Protein AF-A0A7X3NWB1-F1 (afdb_monomer_lite)

Sequence (129 aa):
MNKFISEGAYEVPQLPKSELATLQIDTEGGWLQRYKLIAFRIDGKLAMRKQIDAHGEIAIDEILVLPGKRDMSVTTIHRHFFDNDTGSTIQLVSKFSADVKAGGTYLLKDDNKLVDANTGEVISHWKLF

Foldseek 3Di:
DPQQADDEADDADPDPLQQWEKEDEDQPPLLCLQFQWKWKDKRNHTQDIDGDDNPDRDDDDIGTHHAAKIKMKMWTWGDDPDPDPPDDTDIWMWIKIFGTGRVWYWYCDDQQFIAGPPPRDTRIGIDTD

pLDDT: mean 83.69, std 13.46, range [45.84, 97.0]

Radius of gyration: 14.97 Å; chains: 1; bounding box: 36×36×45 Å

Structure (mmCIF, N/CA/C/O backbone):
data_AF-A0A7X3NWB1-F1
#
_entry.id   AF-A0A7X3NWB1-F1
#
loop_
_atom_site.group_PDB
_atom_site.id
_atom_site.type_symbol
_atom_site.label_atom_id
_atom_site.label_alt_id
_atom_site.label_comp_id
_atom_site.label_asym_id
_atom_site.label_entity_id
_atom_site.label_seq_id
_atom_site.pdbx_PDB_ins_code
_atom_site.Cartn_x
_atom_site.Cartn_y
_atom_site.Cartn_z
_atom_site.occupancy
_atom_site.B_iso_or_equiv
_atom_site.auth_seq_id
_atom_site.auth_comp_id
_atom_site.auth_asym_id
_atom_site.auth_atom_id
_atom_site.pdbx_PDB_model_num
ATOM 1 N N . MET A 1 1 ? 2.874 22.362 2.223 1.00 46.25 1 MET A N 1
ATOM 2 C CA . MET A 1 1 ? 3.797 21.308 2.701 1.00 46.25 1 MET A CA 1
ATOM 3 C C . MET A 1 1 ? 3.344 19.982 2.098 1.00 46.25 1 MET A C 1
ATOM 5 O O . MET A 1 1 ? 2.172 19.647 2.224 1.00 46.25 1 MET A O 1
ATOM 9 N N . ASN A 1 2 ? 4.204 19.303 1.335 1.00 52.44 2 ASN A N 1
ATOM 10 C CA . ASN A 1 2 ? 3.851 18.118 0.541 1.00 52.44 2 ASN A CA 1
ATOM 11 C C . ASN A 1 2 ? 3.728 16.899 1.486 1.00 52.44 2 ASN A C 1
ATOM 13 O O . ASN A 1 2 ? 4.690 16.162 1.651 1.00 52.44 2 ASN A O 1
ATOM 17 N N . LYS A 1 3 ? 2.567 16.705 2.138 1.00 60.38 3 LYS A N 1
ATOM 18 C CA . LYS A 1 3 ? 2.327 15.651 3.161 1.00 60.38 3 LYS A CA 1
ATOM 19 C C . LYS A 1 3 ? 2.662 14.216 2.714 1.00 60.38 3 LYS A C 1
ATOM 21 O O . LYS A 1 3 ? 2.770 13.321 3.536 1.00 60.38 3 LYS A O 1
ATOM 26 N N . PHE A 1 4 ? 2.837 14.005 1.414 1.00 65.81 4 PHE A N 1
ATOM 27 C CA . PHE A 1 4 ? 3.099 12.709 0.797 1.00 65.81 4 PHE A CA 1
ATOM 28 C C . PHE A 1 4 ? 4.579 12.308 0.757 1.00 65.81 4 PHE A C 1
ATOM 30 O O . PHE A 1 4 ? 4.883 11.191 0.347 1.00 65.81 4 PHE A O 1
ATOM 37 N N . ILE A 1 5 ? 5.499 13.198 1.143 1.00 63.97 5 ILE A N 1
ATOM 38 C CA . ILE A 1 5 ? 6.928 12.885 1.251 1.00 63.97 5 ILE A CA 1
ATOM 39 C C . ILE A 1 5 ? 7.446 13.499 2.552 1.00 63.97 5 ILE A C 1
ATOM 41 O O . ILE A 1 5 ? 7.546 14.720 2.664 1.00 63.97 5 ILE A O 1
ATOM 45 N N . SER A 1 6 ? 7.776 12.646 3.520 1.00 72.62 6 SER A N 1
ATOM 46 C CA . SER A 1 6 ? 8.556 12.998 4.706 1.00 72.62 6 SER A CA 1
ATOM 47 C C . SER A 1 6 ? 9.841 12.176 4.729 1.00 72.62 6 SER A C 1
ATOM 49 O O . SER A 1 6 ? 9.907 11.084 4.161 1.00 72.62 6 SER A O 1
ATOM 51 N N . GLU A 1 7 ? 10.870 12.675 5.403 1.00 70.50 7 GLU A N 1
ATOM 52 C CA . GLU A 1 7 ? 12.055 11.869 5.688 1.00 70.50 7 GLU A CA 1
ATOM 53 C C . GLU A 1 7 ? 11.692 10.754 6.690 1.00 70.50 7 GLU A C 1
ATOM 55 O O . GLU A 1 7 ? 10.919 10.980 7.623 1.00 70.50 7 GLU A O 1
ATOM 60 N N . GLY A 1 8 ? 12.217 9.542 6.478 1.00 85.69 8 GLY A N 1
ATOM 61 C CA . GLY A 1 8 ? 12.147 8.442 7.448 1.00 85.69 8 GLY A CA 1
ATOM 62 C C . GLY A 1 8 ? 11.352 7.196 7.037 1.00 85.69 8 GLY A C 1
ATOM 63 O O . GLY A 1 8 ? 10.576 7.175 6.075 1.00 85.69 8 GLY A O 1
ATOM 64 N N . ALA A 1 9 ? 11.585 6.129 7.803 1.00 91.94 9 ALA A N 1
ATOM 65 C CA . ALA A 1 9 ? 10.850 4.875 7.712 1.00 91.94 9 ALA A CA 1
ATOM 66 C C . ALA A 1 9 ? 9.489 4.993 8.411 1.00 91.94 9 ALA A C 1
ATOM 68 O O . ALA A 1 9 ? 9.327 5.734 9.382 1.00 91.94 9 ALA A O 1
ATOM 69 N N . TYR A 1 10 ? 8.500 4.271 7.897 1.00 94.31 10 TYR A N 1
ATOM 70 C CA . TYR A 1 10 ? 7.233 4.084 8.584 1.00 94.31 10 TYR A CA 1
ATOM 71 C C . TYR A 1 10 ? 7.447 3.147 9.770 1.00 94.31 10 TYR A C 1
ATOM 73 O O . TYR A 1 10 ? 8.056 2.086 9.632 1.00 94.31 10 TYR A O 1
ATOM 81 N N . GLU A 1 11 ? 6.930 3.536 10.926 1.00 93.62 11 GLU A N 1
ATOM 82 C CA . GLU A 1 11 ? 6.956 2.702 12.119 1.00 93.62 11 GLU A CA 1
ATOM 83 C C . GLU A 1 11 ? 5.636 1.954 12.215 1.00 93.62 11 GLU A C 1
ATOM 85 O O . GLU A 1 11 ? 4.563 2.563 12.237 1.00 93.62 11 GLU A O 1
ATOM 90 N N . VAL A 1 12 ? 5.728 0.627 12.268 1.00 92.12 12 VAL A N 1
ATOM 91 C CA . VAL A 1 12 ? 4.562 -0.227 12.470 1.00 92.12 12 VAL A CA 1
ATOM 92 C C . VAL A 1 12 ? 3.928 0.114 13.825 1.00 92.12 12 VAL A C 1
ATOM 94 O O . VAL A 1 12 ? 4.635 0.098 14.842 1.00 92.12 12 VAL A O 1
ATOM 97 N N . PRO A 1 13 ? 2.618 0.417 13.871 1.00 94.00 13 PRO A N 1
ATOM 98 C CA . PRO A 1 13 ? 1.949 0.763 15.118 1.00 94.00 13 PRO A CA 1
ATOM 99 C C . PRO A 1 13 ? 2.056 -0.355 16.164 1.00 94.00 13 PRO A C 1
ATOM 101 O O . PRO A 1 13 ? 1.836 -1.525 15.858 1.00 94.00 13 PRO A O 1
ATOM 104 N N . GLN A 1 14 ? 2.347 0.012 17.413 1.00 93.56 14 GLN A N 1
ATOM 105 C CA . GLN A 1 14 ? 2.440 -0.914 18.548 1.00 93.56 14 GLN A CA 1
ATOM 106 C C . GLN A 1 14 ? 1.053 -1.170 19.162 1.00 93.56 14 GLN A C 1
ATOM 108 O O . GLN A 1 14 ? 0.799 -0.829 20.314 1.00 93.56 14 GLN A O 1
ATOM 113 N N . LEU A 1 15 ? 0.136 -1.724 18.366 1.00 93.25 15 LEU A N 1
ATOM 114 C CA . LEU A 1 15 ? -1.202 -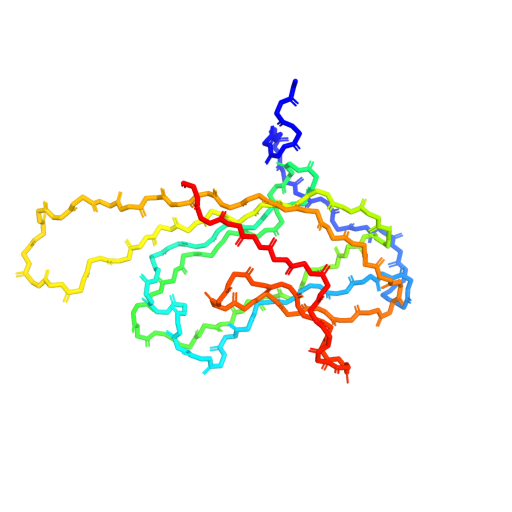2.147 18.793 1.00 93.25 15 LEU A CA 1
ATOM 115 C C . LEU A 1 15 ? -1.442 -3.613 18.401 1.00 93.25 15 LEU A C 1
ATOM 117 O O . LEU A 1 15 ? -0.779 -4.116 17.486 1.00 93.25 15 LEU A O 1
ATOM 121 N N . PRO A 1 16 ? -2.386 -4.317 19.052 1.00 94.31 16 PRO A N 1
ATOM 122 C CA . PRO A 1 16 ? -2.801 -5.646 18.615 1.00 94.31 16 PRO A CA 1
ATOM 123 C C . PRO A 1 16 ? -3.217 -5.642 17.139 1.00 94.31 16 PRO A C 1
ATOM 125 O O . PRO A 1 16 ? -3.896 -4.722 16.687 1.00 94.31 16 PRO A O 1
ATOM 128 N N . LYS A 1 17 ? -2.869 -6.695 16.384 1.00 91.00 17 LYS A N 1
ATOM 129 C CA . LYS A 1 17 ? -3.213 -6.791 14.950 1.00 91.00 17 LYS A CA 1
ATOM 130 C C . LYS A 1 17 ? -4.712 -6.597 14.678 1.00 91.00 17 LYS A C 1
ATOM 132 O O . LYS A 1 17 ? -5.065 -6.006 13.669 1.00 91.00 17 LYS A O 1
ATOM 137 N N . SER A 1 18 ? -5.582 -7.048 15.585 1.00 91.81 18 SER A N 1
ATOM 138 C CA . SER A 1 18 ? -7.041 -6.886 15.492 1.00 91.81 18 SER A CA 1
ATOM 139 C C . SER A 1 18 ? -7.515 -5.429 15.532 1.00 91.81 18 SER A C 1
ATOM 141 O O . SER A 1 18 ? -8.623 -5.138 15.095 1.00 91.81 18 SER A O 1
ATOM 143 N N . GLU A 1 19 ? -6.700 -4.515 16.059 1.00 95.44 19 GLU A N 1
ATOM 144 C CA . GLU A 1 19 ? -6.991 -3.078 16.131 1.00 95.44 19 GLU A CA 1
ATOM 145 C C . GLU A 1 19 ? -6.410 -2.300 14.943 1.00 95.44 19 GLU A C 1
ATOM 147 O O . GLU A 1 19 ? -6.647 -1.101 14.799 1.00 95.44 19 GLU A O 1
ATOM 152 N N . LEU A 1 20 ? -5.656 -2.975 14.075 1.00 96.94 20 LEU A N 1
ATOM 153 C CA . LEU A 1 20 ? -4.998 -2.386 12.919 1.00 96.94 20 LEU A CA 1
ATOM 154 C C . LEU A 1 20 ? -5.699 -2.800 11.631 1.00 96.94 20 LEU A C 1
ATOM 156 O O . LEU A 1 20 ? -6.378 -3.824 11.561 1.00 96.94 20 LEU A O 1
ATOM 160 N N . ALA A 1 21 ? -5.534 -1.978 10.604 1.00 97.00 21 ALA A N 1
ATOM 161 C CA . ALA A 1 21 ? -5.817 -2.384 9.241 1.00 97.00 21 ALA A CA 1
ATOM 162 C C . ALA A 1 21 ? -4.566 -3.023 8.629 1.00 97.00 21 ALA A C 1
ATOM 164 O O . ALA A 1 21 ? -3.437 -2.689 9.001 1.00 97.00 21 ALA A O 1
ATOM 165 N N . THR A 1 22 ? -4.775 -3.896 7.651 1.00 96.56 22 THR A N 1
ATOM 166 C CA . THR A 1 22 ? -3.708 -4.542 6.888 1.00 96.56 22 THR A CA 1
ATOM 167 C C . THR A 1 22 ? -3.765 -4.077 5.441 1.00 96.56 22 THR A C 1
ATOM 169 O O . THR A 1 22 ? -4.803 -4.167 4.790 1.00 96.56 22 THR A O 1
ATOM 172 N N . LEU A 1 23 ? -2.647 -3.572 4.928 1.00 95.00 23 LEU A N 1
ATOM 173 C CA . LEU A 1 23 ? -2.457 -3.260 3.518 1.00 95.00 23 LEU A CA 1
ATOM 174 C C . LEU A 1 23 ? -1.553 -4.324 2.900 1.00 95.00 23 LEU A C 1
ATOM 176 O O . LEU A 1 23 ? -0.506 -4.660 3.453 1.00 95.00 23 LEU A O 1
ATOM 180 N N . GLN A 1 24 ? -1.941 -4.822 1.737 1.00 92.56 24 GLN A N 1
ATOM 181 C CA . GLN A 1 24 ? -1.161 -5.756 0.936 1.00 92.56 24 GLN A CA 1
ATOM 182 C C . GLN A 1 24 ? -1.104 -5.252 -0.503 1.00 92.56 24 GLN A C 1
ATOM 184 O O . GLN A 1 24 ? -1.936 -4.457 -0.943 1.00 92.56 24 GLN A O 1
ATOM 189 N N . ILE A 1 25 ? -0.109 -5.718 -1.247 1.00 88.00 25 ILE A N 1
ATOM 190 C CA . ILE A 1 25 ? -0.044 -5.497 -2.688 1.00 88.00 25 ILE A CA 1
ATOM 191 C C . ILE A 1 25 ? -0.523 -6.764 -3.369 1.00 88.00 25 ILE A C 1
ATOM 193 O O . ILE A 1 25 ? -0.022 -7.840 -3.063 1.00 88.00 25 ILE A O 1
ATOM 197 N N . ASP A 1 26 ? -1.477 -6.626 -4.285 1.00 86.12 26 ASP A N 1
ATOM 198 C CA . ASP A 1 26 ? -1.941 -7.739 -5.105 1.00 86.12 26 ASP A CA 1
ATOM 199 C C . ASP A 1 26 ? -0.785 -8.213 -5.994 1.00 86.12 26 ASP A C 1
ATOM 201 O O . ASP A 1 26 ? -0.305 -7.463 -6.846 1.00 86.12 26 ASP A O 1
ATOM 205 N N . THR A 1 27 ? -0.295 -9.431 -5.776 1.00 80.06 27 THR A N 1
ATOM 206 C CA . THR A 1 27 ? 0.828 -9.999 -6.533 1.00 80.06 27 THR A CA 1
ATOM 207 C C . THR A 1 27 ? 0.385 -11.025 -7.579 1.00 80.06 27 THR A C 1
ATOM 209 O O . THR A 1 27 ? 1.206 -11.446 -8.395 1.00 80.06 27 THR A O 1
ATOM 212 N N . GLU A 1 28 ? -0.906 -11.373 -7.632 1.00 76.56 28 GLU A N 1
ATOM 213 C CA . GLU A 1 28 ? -1.431 -12.477 -8.449 1.00 76.56 28 GLU A CA 1
ATOM 214 C C . GLU A 1 28 ? -1.512 -12.124 -9.945 1.00 76.56 28 GLU A C 1
ATOM 216 O O . GLU A 1 28 ? -1.369 -12.984 -10.811 1.00 76.56 28 GLU A O 1
ATOM 221 N N . GLY A 1 29 ? -1.686 -10.842 -10.282 1.00 65.50 29 GLY A N 1
ATOM 222 C CA . GLY A 1 29 ? -1.936 -10.393 -11.659 1.00 65.50 29 GLY A CA 1
ATOM 223 C C . GLY A 1 29 ? -0.709 -10.233 -12.568 1.00 65.50 29 GLY A C 1
ATOM 224 O O . GLY A 1 29 ? -0.845 -9.683 -13.660 1.00 65.50 29 GLY A O 1
ATOM 225 N N . GLY A 1 30 ? 0.505 -10.595 -12.133 1.00 70.06 30 GLY A N 1
ATOM 226 C CA . GLY A 1 30 ? 1.750 -10.446 -12.915 1.00 70.06 30 GLY A CA 1
ATOM 227 C C . GLY A 1 30 ? 2.151 -8.999 -13.269 1.00 70.06 30 GLY A C 1
ATOM 228 O O . GLY A 1 30 ? 3.268 -8.753 -13.719 1.00 70.06 30 GLY A O 1
ATOM 229 N N . TRP A 1 31 ? 1.286 -8.012 -13.021 1.00 76.94 31 TRP A N 1
ATOM 230 C CA . TRP A 1 31 ? 1.509 -6.594 -13.302 1.00 76.94 31 TRP A CA 1
ATOM 231 C C . TRP A 1 31 ? 2.757 -6.052 -12.604 1.00 76.94 31 TRP A C 1
ATOM 233 O O . TRP A 1 31 ? 3.454 -5.219 -13.177 1.00 76.94 31 TRP A O 1
ATOM 243 N N . LEU A 1 32 ? 3.099 -6.575 -11.419 1.00 79.56 32 LEU A N 1
ATOM 244 C CA . LEU A 1 32 ? 4.307 -6.184 -10.693 1.00 79.56 32 LEU A CA 1
ATOM 245 C C . LEU A 1 32 ? 5.591 -6.439 -11.489 1.00 79.56 32 LEU A C 1
ATOM 247 O O . LEU A 1 32 ? 6.556 -5.689 -11.342 1.00 79.56 32 LEU A O 1
ATOM 251 N N . GLN A 1 33 ? 5.594 -7.426 -12.390 1.00 78.12 33 GLN A N 1
ATOM 252 C CA . GLN A 1 33 ? 6.729 -7.700 -13.272 1.00 78.12 33 GLN A CA 1
ATOM 253 C C . GLN A 1 33 ? 7.024 -6.507 -14.190 1.00 78.12 33 GLN A C 1
ATOM 255 O O . GLN A 1 33 ? 8.185 -6.299 -14.548 1.00 78.12 33 GLN A O 1
ATOM 260 N N . ARG A 1 34 ? 6.015 -5.667 -14.493 1.00 80.12 34 ARG A N 1
ATOM 261 C CA . ARG A 1 34 ? 6.154 -4.432 -15.287 1.00 80.12 34 ARG A CA 1
ATOM 262 C C . ARG A 1 34 ? 7.037 -3.378 -14.633 1.00 80.12 34 ARG A C 1
ATOM 264 O O . ARG A 1 34 ? 7.513 -2.471 -15.316 1.00 80.12 34 ARG A O 1
ATOM 271 N N . TYR A 1 35 ? 7.277 -3.495 -13.332 1.00 83.19 35 TYR A N 1
ATOM 272 C CA . TYR A 1 35 ? 8.062 -2.541 -12.569 1.00 83.19 35 TYR A CA 1
ATOM 273 C C . TYR A 1 35 ? 9.390 -3.152 -12.141 1.00 83.19 35 TYR A C 1
ATOM 275 O O . TYR A 1 35 ? 9.506 -4.344 -11.868 1.00 83.19 35 TYR A O 1
ATOM 283 N N . LYS A 1 36 ? 10.414 -2.305 -12.102 1.00 85.94 36 LYS A N 1
ATOM 284 C CA . LYS A 1 36 ? 11.728 -2.574 -11.516 1.00 85.94 36 LYS A CA 1
ATOM 285 C C . LYS A 1 36 ? 11.708 -2.318 -10.012 1.00 85.94 36 LYS A C 1
ATOM 287 O O . LYS A 1 36 ? 12.429 -2.961 -9.256 1.00 85.94 36 LYS A O 1
ATOM 292 N N . LEU A 1 37 ? 10.900 -1.353 -9.580 1.00 87.56 37 LEU A N 1
ATOM 293 C CA . LEU A 1 37 ? 10.788 -0.964 -8.184 1.00 87.56 37 LEU A CA 1
ATOM 294 C C . LEU A 1 37 ? 9.379 -0.479 -7.878 1.00 87.56 37 LEU A C 1
ATOM 296 O O . LEU A 1 37 ? 8.786 0.256 -8.668 1.00 87.56 37 LEU A O 1
ATOM 300 N N . ILE A 1 38 ? 8.905 -0.833 -6.691 1.00 88.81 38 ILE A N 1
ATOM 301 C CA . ILE A 1 38 ? 7.739 -0.237 -6.054 1.00 88.81 38 ILE A CA 1
ATOM 302 C C . ILE A 1 38 ? 8.134 0.270 -4.665 1.00 88.81 38 ILE A C 1
ATOM 304 O O . ILE A 1 38 ? 8.871 -0.383 -3.926 1.00 88.81 38 ILE A O 1
ATOM 308 N N . ALA A 1 39 ? 7.681 1.468 -4.319 1.00 91.38 39 ALA A N 1
ATOM 309 C CA . ALA A 1 39 ? 7.819 2.035 -2.990 1.00 91.38 39 ALA A CA 1
ATOM 310 C C . ALA A 1 39 ? 6.471 2.579 -2.533 1.00 91.38 39 ALA A C 1
ATOM 312 O O . ALA A 1 39 ? 5.878 3.422 -3.204 1.00 91.38 39 ALA A O 1
ATOM 313 N N . PHE A 1 40 ? 6.010 2.112 -1.382 1.00 92.31 40 PHE A N 1
ATOM 314 C CA . PHE A 1 40 ? 4.749 2.515 -0.790 1.00 92.31 40 PHE A CA 1
ATOM 315 C C . PHE A 1 40 ? 4.988 3.332 0.474 1.00 92.31 40 PHE A C 1
ATOM 317 O O . PHE A 1 40 ? 5.839 2.994 1.304 1.00 92.31 40 PHE A O 1
ATOM 324 N N . ARG A 1 41 ? 4.251 4.434 0.603 1.00 93.62 41 ARG A N 1
ATOM 325 C CA . ARG A 1 41 ? 4.346 5.365 1.724 1.00 93.62 41 ARG A CA 1
ATOM 326 C C . ARG A 1 41 ? 2.992 5.599 2.359 1.00 93.62 41 ARG A C 1
ATOM 328 O O . ARG A 1 41 ? 1.992 5.707 1.652 1.00 93.62 41 ARG A O 1
ATOM 335 N N . ILE A 1 42 ? 3.017 5.773 3.674 1.00 94.44 42 ILE A N 1
ATOM 336 C CA . ILE A 1 42 ? 1.866 6.100 4.513 1.00 94.44 42 ILE A CA 1
ATOM 337 C C . ILE A 1 42 ? 2.243 7.329 5.335 1.00 94.44 42 ILE A C 1
ATOM 339 O O . ILE A 1 42 ? 3.296 7.359 5.972 1.00 94.44 42 ILE A O 1
ATOM 343 N N . ASP A 1 43 ? 1.409 8.360 5.268 1.00 93.69 43 ASP A N 1
ATOM 344 C CA . ASP A 1 43 ? 1.605 9.678 5.876 1.00 93.69 43 ASP A CA 1
ATOM 345 C C . ASP A 1 43 ? 2.999 10.261 5.585 1.00 93.69 43 ASP A C 1
ATOM 347 O O . ASP A 1 43 ? 3.676 10.812 6.450 1.00 93.69 43 ASP A O 1
ATOM 351 N N . GLY A 1 44 ? 3.454 10.069 4.344 1.00 91.62 44 GLY A N 1
ATOM 352 C CA . GLY A 1 44 ? 4.750 10.534 3.851 1.00 91.62 44 GLY A CA 1
ATOM 353 C C . GLY A 1 44 ? 5.951 9.645 4.187 1.00 91.62 44 GLY A C 1
ATOM 354 O O . GLY A 1 44 ? 6.986 9.797 3.536 1.00 91.62 44 GLY A O 1
ATOM 355 N N . LYS A 1 45 ? 5.815 8.683 5.108 1.00 94.31 45 LYS A N 1
ATOM 356 C CA . LYS A 1 45 ? 6.895 7.785 5.553 1.00 94.31 45 LYS A CA 1
ATOM 357 C C . LYS A 1 45 ? 6.963 6.504 4.724 1.00 94.31 45 LYS A C 1
ATOM 359 O O . LYS A 1 45 ? 5.936 5.993 4.283 1.00 94.31 45 LYS A O 1
ATOM 364 N N . LEU A 1 46 ? 8.167 5.963 4.517 1.00 93.81 46 LEU A N 1
ATOM 365 C CA . LEU A 1 46 ? 8.387 4.757 3.706 1.00 93.81 46 LEU A CA 1
ATOM 366 C C . LEU A 1 46 ? 7.966 3.484 4.446 1.00 93.81 46 LEU A C 1
ATOM 368 O O . LEU A 1 46 ? 8.668 3.047 5.352 1.00 93.81 46 LEU A O 1
ATOM 372 N N . ALA A 1 47 ? 6.848 2.887 4.030 1.00 94.12 47 ALA A N 1
ATOM 373 C CA . ALA A 1 47 ? 6.319 1.647 4.599 1.00 94.12 47 ALA A CA 1
ATOM 374 C C . ALA A 1 47 ? 6.875 0.400 3.920 1.00 94.12 47 ALA A C 1
ATOM 376 O O . ALA A 1 47 ? 7.127 -0.604 4.574 1.00 94.12 47 ALA A O 1
ATOM 377 N N . MET A 1 48 ? 7.115 0.476 2.614 1.00 92.44 48 MET A N 1
ATOM 378 C CA . MET A 1 48 ? 7.699 -0.627 1.866 1.00 92.44 48 MET A CA 1
ATOM 379 C C . MET A 1 48 ? 8.501 -0.094 0.686 1.00 92.44 48 MET A C 1
ATOM 381 O O . MET A 1 48 ? 8.120 0.886 0.044 1.00 92.44 48 MET A O 1
ATOM 385 N N . ARG A 1 49 ? 9.620 -0.757 0.391 1.00 91.19 49 ARG A N 1
ATOM 386 C CA . ARG A 1 49 ? 10.385 -0.586 -0.843 1.00 91.19 49 ARG A CA 1
ATOM 387 C C . ARG A 1 49 ? 10.828 -1.956 -1.323 1.00 91.19 49 ARG A C 1
ATOM 389 O O . ARG A 1 49 ? 11.648 -2.597 -0.673 1.00 91.19 49 ARG A O 1
ATOM 396 N N . LYS A 1 50 ? 10.324 -2.373 -2.478 1.00 88.69 50 LYS A N 1
ATOM 397 C CA . LYS A 1 50 ? 10.660 -3.655 -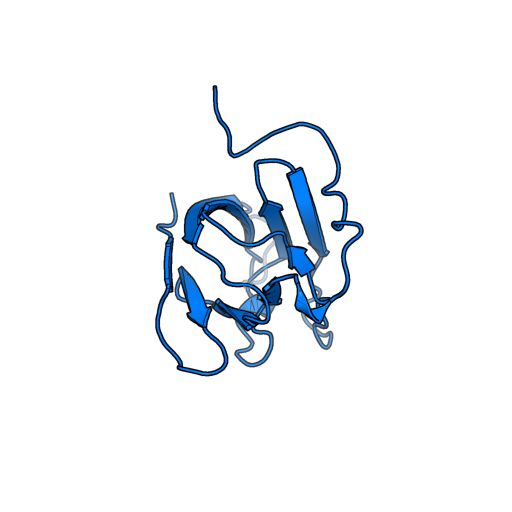3.088 1.00 88.69 50 LYS A CA 1
ATOM 398 C C . LYS A 1 50 ? 11.264 -3.413 -4.462 1.00 88.69 50 LYS A C 1
ATOM 400 O O . LYS A 1 50 ? 10.647 -2.790 -5.327 1.00 88.69 50 LYS A O 1
ATOM 405 N N . GLN A 1 51 ? 12.485 -3.903 -4.646 1.00 87.25 51 GLN A N 1
ATOM 406 C CA . GLN A 1 51 ? 13.024 -4.130 -5.977 1.00 87.25 51 GLN A CA 1
ATOM 407 C C . GLN A 1 51 ? 12.413 -5.425 -6.497 1.00 87.25 51 GLN A C 1
ATOM 409 O O . GLN A 1 51 ? 12.384 -6.430 -5.790 1.00 87.25 51 GLN A O 1
ATOM 414 N N . ILE A 1 52 ? 11.875 -5.366 -7.704 1.00 83.62 52 ILE A N 1
ATOM 415 C CA . ILE A 1 52 ? 11.258 -6.513 -8.345 1.00 83.62 52 ILE A CA 1
ATOM 416 C C . ILE A 1 52 ? 12.275 -7.043 -9.348 1.00 83.62 52 ILE A C 1
ATOM 418 O O . ILE A 1 52 ? 12.842 -6.267 -10.122 1.00 83.62 52 ILE A O 1
ATOM 422 N N . ASP A 1 53 ? 12.412 -8.359 -9.455 1.00 76.44 53 ASP A N 1
ATOM 423 C CA . ASP A 1 53 ? 13.208 -9.030 -10.491 1.00 76.44 53 ASP A CA 1
ATOM 424 C C . ASP A 1 53 ? 12.287 -9.759 -11.478 1.00 76.44 53 ASP A C 1
ATOM 426 O O . ASP A 1 53 ? 11.198 -10.192 -11.110 1.00 76.44 53 ASP A O 1
ATOM 430 N N . ALA A 1 54 ? 12.674 -9.828 -12.756 1.00 67.44 54 ALA A N 1
ATOM 431 C CA . ALA A 1 54 ? 11.771 -10.224 -13.847 1.00 67.44 54 ALA A CA 1
ATOM 432 C C . ALA A 1 54 ? 11.371 -11.713 -13.825 1.00 67.44 54 ALA A C 1
ATOM 434 O O . ALA A 1 54 ? 10.459 -12.112 -14.542 1.00 67.44 54 ALA A O 1
ATOM 435 N N . HIS A 1 55 ? 12.045 -12.524 -13.007 1.00 64.75 55 HIS A N 1
ATOM 436 C CA . HIS A 1 55 ? 11.934 -13.985 -13.013 1.00 64.75 55 HIS A CA 1
ATOM 437 C C . HIS A 1 55 ? 11.644 -14.585 -11.628 1.00 64.75 55 HIS A C 1
ATOM 439 O O . HIS A 1 55 ? 11.728 -15.798 -11.464 1.00 64.75 55 HIS A O 1
ATOM 445 N N . GLY A 1 56 ? 11.342 -13.752 -10.627 1.00 64.38 56 GLY A N 1
ATOM 446 C CA . GLY A 1 56 ? 11.090 -14.197 -9.256 1.00 64.38 56 GLY A CA 1
ATOM 447 C C . GLY A 1 56 ? 9.606 -14.234 -8.905 1.00 64.38 56 GLY A C 1
ATOM 448 O O . GLY A 1 56 ? 8.825 -13.412 -9.385 1.00 64.38 56 GLY A O 1
ATOM 449 N N . GLU A 1 57 ? 9.233 -15.151 -8.014 1.00 67.50 57 GLU A N 1
ATOM 450 C CA . GLU A 1 57 ? 7.988 -15.037 -7.258 1.00 67.50 57 GLU A CA 1
ATOM 451 C C . GLU A 1 57 ? 8.049 -13.764 -6.400 1.00 67.50 57 GLU A C 1
ATOM 453 O O . GLU A 1 57 ? 9.024 -13.514 -5.682 1.00 67.50 57 GLU A O 1
ATOM 458 N N . ILE A 1 58 ? 7.035 -12.908 -6.520 1.00 72.50 58 ILE A N 1
ATOM 459 C CA . ILE A 1 58 ? 7.016 -11.610 -5.849 1.00 72.50 58 ILE A CA 1
ATOM 460 C C . ILE A 1 58 ? 6.184 -11.751 -4.581 1.00 72.50 58 ILE A C 1
ATOM 462 O O . ILE A 1 58 ? 4.961 -11.673 -4.625 1.00 72.50 58 ILE A O 1
ATOM 466 N N . ALA A 1 59 ? 6.863 -11.920 -3.448 1.00 73.06 59 ALA A N 1
ATOM 467 C CA . ALA A 1 59 ? 6.254 -11.809 -2.128 1.00 73.06 59 ALA A CA 1
ATOM 468 C C . ALA A 1 59 ? 6.491 -10.404 -1.547 1.00 73.06 59 ALA A C 1
ATOM 470 O O . ALA A 1 59 ? 7.626 -9.894 -1.535 1.00 73.06 59 ALA A O 1
ATOM 471 N N . ILE A 1 60 ? 5.411 -9.777 -1.079 1.00 79.19 60 ILE A N 1
ATOM 472 C CA . ILE A 1 60 ? 5.418 -8.485 -0.388 1.00 79.19 60 ILE A CA 1
ATOM 473 C C . ILE A 1 60 ? 4.741 -8.690 0.963 1.00 79.19 60 ILE A C 1
ATOM 475 O O . ILE A 1 60 ? 3.617 -9.183 1.017 1.00 79.19 60 ILE A O 1
ATOM 479 N N . ASP A 1 61 ? 5.449 -8.329 2.032 1.00 82.25 61 ASP A N 1
ATOM 480 C CA . ASP A 1 61 ? 4.947 -8.468 3.395 1.00 82.25 61 ASP A CA 1
ATOM 481 C C . ASP A 1 61 ? 3.715 -7.589 3.636 1.00 82.25 61 ASP A C 1
ATOM 483 O O . ASP A 1 61 ? 3.535 -6.529 3.026 1.00 82.25 61 ASP A O 1
ATOM 487 N N . GLU A 1 62 ? 2.884 -8.026 4.577 1.00 92.12 62 GLU A N 1
ATOM 488 C CA . GLU A 1 62 ? 1.759 -7.252 5.086 1.00 92.12 62 GLU A CA 1
ATOM 489 C C . GLU A 1 62 ? 2.231 -5.952 5.743 1.00 92.12 62 GLU A C 1
ATOM 491 O O . GLU A 1 62 ? 3.181 -5.934 6.529 1.00 92.12 62 GLU A O 1
ATOM 496 N N . ILE A 1 63 ? 1.517 -4.859 5.481 1.00 94.81 63 ILE A N 1
ATOM 497 C CA . ILE A 1 63 ? 1.795 -3.552 6.071 1.00 94.81 63 ILE A CA 1
ATOM 498 C C . ILE A 1 63 ? 0.655 -3.206 7.022 1.00 94.81 63 ILE A C 1
ATOM 500 O O . ILE A 1 63 ? -0.459 -2.902 6.596 1.00 94.81 63 ILE A O 1
ATOM 504 N N . LEU A 1 64 ? 0.935 -3.238 8.323 1.00 96.50 64 LEU A N 1
ATOM 505 C CA . LEU A 1 64 ? -0.037 -2.866 9.348 1.00 96.50 64 LEU A CA 1
ATOM 506 C C . LEU A 1 64 ? -0.112 -1.345 9.489 1.00 96.50 64 LEU A C 1
ATOM 508 O O . LEU A 1 64 ? 0.916 -0.672 9.566 1.00 96.50 64 LEU A O 1
ATOM 512 N N . VAL A 1 65 ? -1.326 -0.805 9.564 1.00 96.00 65 VAL A N 1
ATOM 513 C CA . VAL A 1 65 ? -1.574 0.638 9.607 1.00 96.00 65 VAL A CA 1
ATOM 514 C C . VAL A 1 65 ? -2.676 0.991 10.603 1.00 96.00 65 VAL A C 1
ATOM 516 O O . VAL A 1 65 ? -3.654 0.260 10.754 1.00 96.00 65 VAL A O 1
ATOM 519 N N . LEU A 1 66 ? -2.529 2.131 11.295 1.00 96.69 66 LEU A N 1
ATOM 520 C CA . LEU A 1 66 ? -3.603 2.647 12.153 1.00 96.69 66 LEU A CA 1
ATOM 521 C C . LEU A 1 66 ? -4.871 2.926 11.326 1.00 96.69 66 LEU A C 1
ATOM 523 O O . LEU A 1 66 ? -4.743 3.519 10.246 1.00 96.69 66 LEU A O 1
ATOM 527 N N . PRO A 1 67 ? -6.058 2.586 11.858 1.00 96.31 67 PRO A N 1
ATOM 528 C CA . PRO A 1 67 ? -7.342 2.953 11.275 1.00 96.31 67 PRO A CA 1
ATOM 529 C C . PRO A 1 67 ? -7.532 4.466 11.100 1.00 96.31 67 PRO A C 1
ATOM 531 O O . PRO A 1 67 ? -6.891 5.282 11.768 1.00 96.31 67 PRO A O 1
ATOM 534 N N . GLY A 1 68 ? -8.480 4.825 10.238 1.00 95.75 68 GLY A N 1
ATOM 535 C CA . GLY A 1 68 ? -8.862 6.187 9.894 1.00 95.75 68 GLY A CA 1
ATOM 536 C C . GLY A 1 68 ? -8.328 6.632 8.535 1.00 95.75 68 GLY A C 1
ATOM 537 O O . GLY A 1 68 ? -7.710 5.873 7.785 1.00 95.75 68 GLY A O 1
ATOM 538 N N . LYS A 1 69 ? -8.546 7.912 8.221 1.00 95.94 69 LYS A N 1
ATOM 539 C CA . LYS A 1 69 ? -8.087 8.515 6.969 1.00 95.94 69 LYS A CA 1
ATOM 540 C C . LYS A 1 69 ? -6.565 8.661 6.954 1.00 95.94 69 LYS A C 1
ATOM 542 O O . LYS A 1 69 ? -6.005 9.389 7.774 1.00 95.94 69 LYS A O 1
ATOM 547 N N . ARG A 1 70 ? -5.907 8.017 5.989 1.00 94.44 70 ARG A N 1
ATOM 548 C CA . ARG A 1 70 ? -4.454 8.083 5.776 1.00 94.44 70 ARG A CA 1
ATOM 549 C C . ARG A 1 70 ? -4.119 8.660 4.414 1.00 94.44 70 ARG A C 1
ATOM 551 O O . ARG A 1 70 ? -4.809 8.372 3.435 1.00 94.44 70 ARG A O 1
ATOM 558 N N . ASP A 1 71 ? -3.041 9.434 4.358 1.00 94.06 71 ASP A N 1
ATOM 559 C CA . ASP A 1 71 ? -2.480 9.923 3.101 1.00 94.06 71 ASP A CA 1
ATOM 560 C C . ASP A 1 71 ? -1.426 8.926 2.617 1.00 94.06 71 ASP A C 1
ATOM 562 O O . ASP A 1 71 ? -0.479 8.603 3.325 1.00 94.06 71 ASP A O 1
ATOM 566 N N . MET A 1 72 ? -1.575 8.417 1.403 1.00 93.12 72 MET A N 1
ATOM 567 C CA . MET A 1 72 ? -0.747 7.346 0.862 1.00 93.12 72 MET A CA 1
ATOM 568 C C . MET A 1 72 ? -0.100 7.771 -0.451 1.00 93.12 72 MET 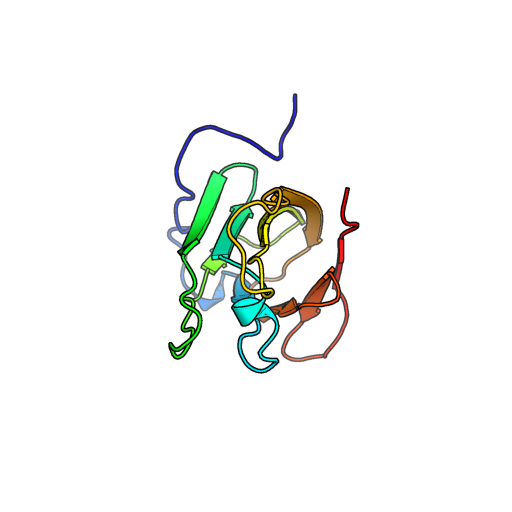A C 1
ATOM 570 O O . MET A 1 72 ? -0.611 8.618 -1.192 1.00 93.12 72 MET A O 1
ATOM 574 N N . SER A 1 73 ? 1.050 7.177 -0.759 1.00 91.88 73 SER A N 1
ATOM 575 C CA . SER A 1 73 ? 1.615 7.286 -2.100 1.00 91.88 73 SER A CA 1
ATOM 576 C C . SER A 1 73 ? 2.322 6.019 -2.540 1.00 91.88 73 SER A C 1
ATOM 578 O O . SER A 1 73 ? 2.957 5.328 -1.745 1.00 91.88 73 SER A O 1
ATOM 580 N N . VAL A 1 74 ? 2.226 5.744 -3.834 1.00 90.44 74 VAL A N 1
ATOM 581 C CA . VAL A 1 74 ? 2.923 4.652 -4.505 1.00 90.44 74 VAL A CA 1
ATOM 582 C C . VAL A 1 74 ? 3.862 5.280 -5.519 1.00 90.44 74 VAL A C 1
ATOM 584 O O . VAL A 1 74 ? 3.439 6.026 -6.398 1.00 90.44 74 VAL A O 1
ATOM 587 N N . THR A 1 75 ? 5.152 4.999 -5.389 1.00 89.44 75 THR A N 1
ATOM 588 C CA . THR A 1 75 ? 6.148 5.289 -6.417 1.00 89.44 75 THR A CA 1
ATOM 589 C C . THR A 1 75 ? 6.487 4.000 -7.135 1.00 89.44 75 THR A C 1
ATOM 591 O O . THR A 1 75 ? 6.915 3.041 -6.495 1.00 89.44 75 THR A O 1
ATOM 594 N N . THR A 1 76 ? 6.343 3.985 -8.450 1.00 87.75 76 THR A N 1
ATOM 595 C CA . THR A 1 76 ? 6.772 2.871 -9.289 1.00 87.75 76 THR A CA 1
ATOM 596 C C . THR A 1 76 ? 7.841 3.321 -10.265 1.00 87.75 76 THR A C 1
ATOM 598 O O . THR A 1 76 ? 7.851 4.457 -10.737 1.00 87.75 76 THR A O 1
ATOM 601 N N . ILE A 1 77 ? 8.758 2.412 -10.570 1.00 87.19 77 ILE A N 1
ATOM 602 C CA . ILE A 1 77 ? 9.740 2.575 -11.634 1.00 87.19 77 ILE A CA 1
ATOM 603 C C . ILE A 1 77 ? 9.481 1.474 -12.648 1.00 87.19 77 ILE A C 1
ATOM 605 O O . ILE A 1 77 ? 9.609 0.299 -12.308 1.00 87.19 77 ILE A O 1
ATOM 609 N N . HIS A 1 78 ? 9.111 1.833 -13.873 1.00 84.00 78 HIS A N 1
ATOM 610 C CA . HIS A 1 78 ? 8.805 0.864 -14.925 1.00 84.00 78 HIS A CA 1
ATOM 611 C C . HIS A 1 78 ? 10.074 0.190 -15.460 1.00 84.00 78 HIS A C 1
ATOM 613 O O . HIS A 1 78 ? 11.116 0.834 -15.602 1.00 84.00 78 HIS A O 1
ATOM 619 N N . ARG A 1 79 ? 9.985 -1.110 -15.769 1.00 76.88 79 ARG A N 1
ATOM 620 C CA . ARG A 1 79 ? 11.015 -1.797 -16.557 1.00 76.88 79 ARG A CA 1
ATOM 621 C C . ARG A 1 79 ? 10.902 -1.421 -18.025 1.00 76.88 79 ARG A C 1
ATOM 623 O O . ARG A 1 79 ? 9.806 -1.221 -18.543 1.00 76.88 79 ARG A O 1
ATOM 630 N N . HIS A 1 80 ? 12.048 -1.437 -18.694 1.00 73.12 80 HIS A N 1
ATOM 631 C CA . HIS A 1 80 ? 12.114 -1.557 -20.144 1.00 73.12 80 HIS A CA 1
ATOM 632 C C . HIS A 1 80 ? 12.032 -3.032 -20.531 1.00 73.12 80 HIS A C 1
ATOM 634 O O . HIS A 1 80 ? 12.762 -3.849 -19.977 1.00 73.12 80 HIS A O 1
ATOM 640 N N . PHE A 1 81 ? 11.116 -3.366 -21.440 1.00 62.88 81 PHE A N 1
ATOM 641 C CA . PHE A 1 81 ? 10.901 -4.736 -21.931 1.00 62.88 81 PHE A CA 1
ATOM 642 C C . PHE A 1 81 ? 11.454 -4.979 -23.336 1.00 62.88 81 PHE A C 1
ATOM 644 O O . PHE A 1 81 ? 11.368 -6.098 -23.827 1.00 62.88 81 PHE A O 1
ATOM 651 N N . PHE A 1 82 ? 12.002 -3.954 -23.989 1.00 53.53 82 PHE A N 1
ATOM 652 C CA . PHE A 1 82 ? 12.560 -4.085 -25.330 1.00 53.53 82 PHE A CA 1
ATOM 653 C C . PHE A 1 82 ? 14.086 -4.045 -25.263 1.00 53.53 82 PHE A C 1
ATOM 655 O O . PHE A 1 82 ? 14.656 -3.113 -24.695 1.00 53.53 82 PHE A O 1
ATOM 662 N N . ASP A 1 83 ? 14.712 -5.079 -25.830 1.00 45.84 83 ASP A N 1
ATOM 663 C CA . ASP A 1 83 ? 16.155 -5.230 -26.008 1.00 45.84 83 ASP A CA 1
ATOM 664 C C . ASP A 1 83 ? 16.727 -4.029 -26.769 1.00 45.84 83 ASP A C 1
ATOM 666 O O . ASP A 1 83 ? 16.635 -3.949 -27.992 1.00 45.84 83 ASP A O 1
ATOM 670 N N . ASN A 1 84 ? 17.226 -3.052 -26.017 1.00 48.28 84 ASN A N 1
ATOM 671 C CA . ASN A 1 84 ? 18.350 -2.159 -26.296 1.00 48.28 84 ASN A CA 1
ATOM 672 C C . ASN A 1 84 ? 18.286 -1.043 -25.248 1.00 48.28 84 ASN A C 1
ATOM 674 O O . ASN A 1 84 ? 17.349 -0.248 -25.202 1.00 48.28 84 ASN A O 1
ATOM 678 N N . ASP A 1 85 ? 19.284 -1.042 -24.373 1.00 47.75 85 ASP A N 1
ATOM 679 C CA . ASP A 1 85 ? 19.361 -0.392 -23.060 1.00 47.75 85 ASP A CA 1
ATOM 680 C C . ASP A 1 85 ? 19.481 1.153 -23.112 1.00 47.75 85 ASP A C 1
ATOM 682 O O . ASP A 1 85 ? 20.304 1.765 -22.437 1.00 47.75 85 ASP A O 1
ATOM 686 N N . THR A 1 86 ? 18.682 1.814 -23.956 1.00 51.88 86 THR A N 1
ATOM 687 C CA . THR A 1 86 ? 18.653 3.280 -24.130 1.00 51.88 86 THR A CA 1
ATOM 688 C C . THR A 1 86 ? 17.328 3.918 -23.709 1.00 51.88 86 THR A C 1
ATOM 690 O O . THR A 1 86 ? 17.092 5.102 -23.948 1.00 51.88 86 THR A O 1
ATOM 693 N N . GLY A 1 87 ? 16.426 3.144 -23.109 1.00 53.69 87 GLY A N 1
ATOM 694 C CA . GLY A 1 87 ? 15.096 3.603 -22.737 1.00 53.69 87 GLY A CA 1
ATOM 695 C C . GLY A 1 87 ? 15.064 4.465 -21.468 1.00 53.69 87 GLY A C 1
ATOM 696 O O . GLY A 1 87 ? 15.671 4.140 -20.448 1.00 53.69 87 GLY A O 1
ATOM 697 N N . SER A 1 88 ? 14.297 5.560 -21.487 1.00 55.44 88 SER A N 1
ATOM 698 C CA . SER A 1 88 ? 14.084 6.407 -20.307 1.00 55.44 88 SER A CA 1
ATOM 699 C C . SER A 1 88 ? 13.323 5.636 -19.227 1.00 55.44 88 SER A C 1
ATOM 701 O O . SER A 1 88 ? 12.209 5.166 -19.452 1.00 55.44 88 SER A O 1
ATOM 703 N N . THR A 1 89 ? 13.917 5.491 -18.047 1.00 68.12 89 THR A N 1
ATOM 704 C CA . THR A 1 89 ? 13.238 4.915 -16.883 1.00 68.12 89 THR A CA 1
ATOM 705 C C . THR A 1 89 ? 12.101 5.850 -16.462 1.00 68.12 89 THR A C 1
ATOM 707 O O . THR A 1 89 ? 12.361 6.961 -16.006 1.00 68.12 89 THR A O 1
ATOM 710 N N . ILE A 1 90 ? 10.844 5.425 -16.626 1.00 79.94 90 ILE A N 1
ATOM 711 C CA . ILE A 1 90 ? 9.691 6.218 -16.185 1.00 79.94 90 ILE A CA 1
ATOM 712 C C . ILE A 1 90 ? 9.457 5.933 -14.704 1.00 79.94 90 ILE A C 1
ATOM 714 O O . ILE A 1 90 ? 9.148 4.802 -14.313 1.00 79.94 90 ILE A O 1
ATOM 718 N N . GLN A 1 91 ? 9.610 6.972 -13.887 1.00 85.88 91 GLN A N 1
ATOM 719 C CA . GLN A 1 91 ? 9.179 6.976 -12.498 1.00 85.88 91 GLN A CA 1
ATOM 720 C C . GLN A 1 91 ? 7.802 7.633 -12.418 1.00 85.88 91 GLN A C 1
ATOM 722 O O . GLN A 1 91 ? 7.660 8.795 -12.787 1.00 85.88 91 GLN A O 1
ATOM 727 N N . LEU A 1 92 ? 6.814 6.908 -11.900 1.00 85.88 92 LEU A N 1
ATOM 728 C CA . LEU A 1 92 ? 5.478 7.437 -11.635 1.00 85.88 92 LEU A CA 1
ATOM 729 C C . LEU A 1 92 ? 5.265 7.548 -10.131 1.00 85.88 92 LEU A C 1
ATOM 731 O O . LEU A 1 92 ? 5.666 6.667 -9.367 1.00 85.88 92 LEU A O 1
ATOM 735 N N . VAL A 1 93 ? 4.628 8.635 -9.700 1.00 87.56 93 VAL A N 1
ATOM 736 C CA . VAL A 1 93 ? 4.247 8.840 -8.301 1.00 87.56 93 VAL A CA 1
ATOM 737 C C . VAL A 1 93 ? 2.753 9.094 -8.240 1.00 87.56 93 VAL A C 1
ATOM 739 O O . VAL A 1 93 ? 2.267 10.143 -8.650 1.00 87.56 93 VAL A O 1
ATOM 742 N N . SER A 1 94 ? 2.033 8.149 -7.653 1.00 87.62 94 SER A N 1
ATOM 743 C CA . SER A 1 94 ? 0.607 8.277 -7.386 1.00 87.62 94 SER A CA 1
ATOM 744 C C . SER A 1 94 ? 0.368 8.625 -5.930 1.00 87.62 94 SER A C 1
ATOM 746 O O . SER A 1 94 ? 1.007 8.065 -5.040 1.00 87.62 94 SER A O 1
ATOM 748 N N . LYS A 1 95 ? -0.562 9.545 -5.679 1.00 90.00 95 LYS A N 1
ATOM 749 C CA . LYS A 1 95 ? -0.943 10.007 -4.339 1.00 90.00 95 LYS A CA 1
ATOM 750 C C . LYS A 1 95 ? -2.446 9.854 -4.171 1.00 90.00 95 LYS A C 1
ATOM 752 O O . LYS A 1 95 ? -3.196 10.194 -5.084 1.00 90.00 95 LYS A O 1
ATOM 757 N N . PHE A 1 96 ? -2.874 9.370 -3.015 1.00 91.19 96 PHE A N 1
ATOM 758 C CA . PHE A 1 96 ? -4.285 9.197 -2.687 1.00 91.19 96 PHE A CA 1
ATOM 759 C C . PHE A 1 96 ? -4.496 9.223 -1.181 1.00 91.19 96 PHE A C 1
ATOM 761 O O . PHE A 1 96 ? -3.547 9.091 -0.415 1.00 91.19 96 PHE A O 1
ATOM 768 N N . SER A 1 97 ? -5.746 9.380 -0.762 1.00 92.62 97 SER A N 1
ATOM 769 C CA . SER A 1 97 ? -6.136 9.170 0.628 1.00 92.62 97 SER A CA 1
ATOM 770 C C . SER A 1 97 ? -7.145 8.031 0.689 1.00 92.62 97 SER A C 1
ATOM 772 O O . SER A 1 97 ? -7.959 7.868 -0.226 1.00 92.62 97 SER A O 1
ATOM 774 N N . ALA A 1 98 ? -7.099 7.259 1.765 1.00 93.19 98 ALA A N 1
ATOM 775 C CA . ALA A 1 98 ? -8.021 6.158 2.009 1.00 93.19 98 ALA A CA 1
ATOM 776 C C . ALA A 1 98 ? -8.433 6.142 3.481 1.00 93.19 98 ALA A C 1
ATOM 778 O O . ALA A 1 98 ? -7.605 6.410 4.351 1.00 93.19 98 ALA A O 1
ATOM 779 N N . ASP A 1 99 ? -9.706 5.858 3.747 1.00 94.94 99 ASP A N 1
ATOM 780 C CA . ASP A 1 99 ? -10.214 5.631 5.101 1.00 94.94 99 ASP A CA 1
ATOM 781 C C . ASP A 1 99 ? -10.241 4.125 5.370 1.00 94.94 99 ASP A C 1
ATOM 783 O O . ASP A 1 99 ? -11.017 3.392 4.755 1.00 94.94 99 ASP A O 1
ATOM 787 N N . VAL A 1 100 ? -9.329 3.658 6.222 1.00 95.56 100 VAL A N 1
ATOM 788 C CA . VAL A 1 100 ? -9.136 2.232 6.518 1.00 95.56 100 VAL A CA 1
ATOM 789 C C . VAL A 1 100 ? -9.697 1.895 7.895 1.00 95.56 100 VAL A C 1
ATOM 791 O O . VAL A 1 100 ? -9.528 2.646 8.853 1.00 95.56 100 VAL A O 1
ATOM 794 N N . LYS A 1 101 ? -10.373 0.756 8.023 1.00 95.81 101 LYS A N 1
ATOM 795 C CA . LYS A 1 101 ? -11.041 0.336 9.264 1.00 95.81 101 LYS A CA 1
ATOM 796 C C . LYS A 1 101 ? -10.199 -0.692 10.018 1.00 95.81 101 LYS A C 1
ATOM 798 O O . LYS A 1 101 ? -9.495 -1.486 9.399 1.00 95.81 101 LYS A O 1
ATOM 803 N N . ALA A 1 102 ? -10.304 -0.706 11.347 1.00 95.81 102 ALA A N 1
ATOM 804 C CA . ALA A 1 102 ? -9.692 -1.744 12.181 1.00 95.81 102 ALA A CA 1
ATOM 805 C C . ALA A 1 102 ? -10.149 -3.142 11.735 1.00 95.81 102 ALA A C 1
ATOM 807 O O . ALA A 1 102 ? -11.326 -3.336 11.426 1.00 95.81 102 ALA A O 1
ATOM 808 N N . GLY A 1 103 ? -9.216 -4.091 11.663 1.00 94.38 103 GLY A N 1
ATOM 809 C CA . GLY A 1 103 ? -9.457 -5.446 11.163 1.00 94.38 103 GLY A CA 1
ATOM 810 C C . GLY A 1 103 ? -9.693 -5.541 9.649 1.00 94.38 103 GLY A C 1
ATOM 811 O O . GLY A 1 103 ? -9.811 -6.646 9.122 1.00 94.38 103 GLY A O 1
ATOM 812 N N . GLY A 1 104 ? -9.751 -4.414 8.933 1.00 94.88 104 GLY A N 1
ATOM 813 C CA . GLY A 1 104 ? -9.880 -4.387 7.481 1.00 94.88 104 GLY A CA 1
ATOM 814 C C . GLY A 1 104 ? -8.600 -4.863 6.799 1.00 94.88 104 GLY A C 1
ATOM 815 O O . GLY A 1 104 ? -7.496 -4.558 7.251 1.00 94.88 104 GLY A O 1
ATOM 816 N N . THR A 1 105 ? -8.749 -5.589 5.693 1.00 96.12 105 THR A N 1
ATOM 817 C CA . THR A 1 105 ? -7.635 -5.968 4.814 1.00 96.12 105 THR A CA 1
ATOM 818 C C . THR A 1 105 ? -7.862 -5.338 3.453 1.00 96.12 105 THR A C 1
ATOM 820 O O . THR A 1 105 ? -8.960 -5.436 2.909 1.00 96.12 105 THR A O 1
ATOM 823 N N . TYR A 1 106 ? -6.840 -4.686 2.909 1.00 94.81 106 TYR A N 1
ATOM 824 C CA . TYR A 1 106 ? -6.953 -3.899 1.689 1.00 94.81 106 TYR A CA 1
ATOM 825 C C . TYR A 1 106 ? -5.851 -4.245 0.695 1.00 94.81 106 TYR A C 1
ATOM 827 O O . TYR A 1 106 ? -4.677 -4.326 1.058 1.00 94.81 106 TYR A O 1
ATOM 835 N N . LEU A 1 107 ? -6.233 -4.399 -0.570 1.00 92.69 10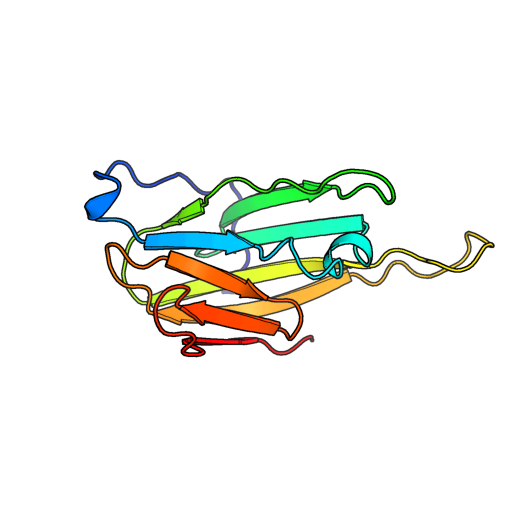7 LEU A N 1
ATOM 836 C CA . LEU A 1 107 ? -5.343 -4.772 -1.663 1.00 92.69 107 LEU A CA 1
ATOM 837 C C . LEU A 1 107 ? -5.053 -3.570 -2.557 1.00 92.69 107 LEU A C 1
ATOM 839 O O . LEU A 1 107 ? -5.969 -2.958 -3.114 1.00 92.69 107 LEU A O 1
ATOM 843 N N . LEU A 1 108 ? -3.770 -3.259 -2.718 1.00 90.44 108 LEU A N 1
ATOM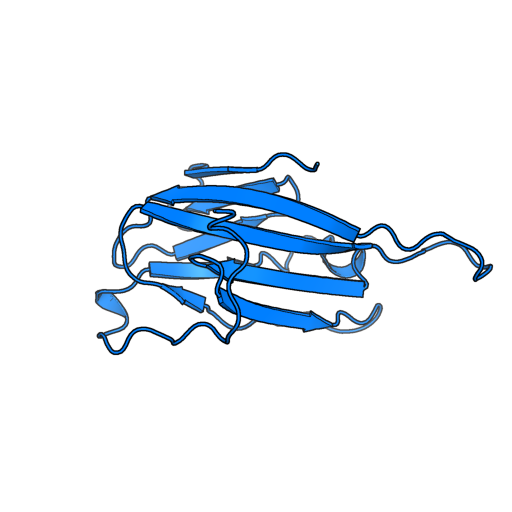 844 C CA . LEU A 1 108 ? -3.255 -2.334 -3.719 1.00 90.44 108 LEU A CA 1
ATOM 845 C C . LEU A 1 108 ? -3.212 -3.055 -5.074 1.00 90.44 108 LEU A C 1
ATOM 847 O O . LEU A 1 108 ? -2.443 -4.007 -5.226 1.00 90.44 108 LEU A O 1
ATOM 851 N N . LYS A 1 109 ? -4.022 -2.613 -6.043 1.00 87.00 109 LYS A N 1
ATOM 852 C CA . LYS A 1 109 ? -4.159 -3.259 -7.361 1.00 87.00 109 LYS A CA 1
ATOM 853 C C . LYS A 1 109 ? -3.588 -2.428 -8.517 1.00 87.00 109 LYS A C 1
ATOM 855 O O . LYS A 1 109 ? -3.315 -1.234 -8.377 1.00 87.00 109 LYS A O 1
ATOM 860 N N . ASP A 1 110 ? -3.402 -3.095 -9.654 1.00 74.69 110 ASP A N 1
ATOM 861 C CA . ASP A 1 110 ? -2.685 -2.612 -10.842 1.00 74.69 110 ASP A CA 1
ATOM 862 C C . ASP A 1 110 ? -3.384 -1.486 -11.613 1.00 74.69 110 ASP A C 1
ATOM 864 O O . ASP A 1 110 ? -2.730 -0.637 -12.218 1.00 74.69 110 ASP A O 1
ATOM 868 N N . ASP A 1 111 ? -4.708 -1.427 -11.530 1.00 73.62 111 ASP A N 1
ATOM 869 C CA . ASP A 1 111 ? -5.581 -0.410 -12.112 1.00 73.62 111 ASP A CA 1
ATOM 870 C C . ASP A 1 111 ? -5.749 0.812 -11.205 1.00 73.62 111 ASP A C 1
ATOM 872 O O . ASP A 1 111 ? -6.709 1.576 -11.302 1.00 73.62 111 ASP A O 1
ATOM 876 N N . ASN A 1 112 ? -4.745 1.034 -10.364 1.00 81.94 112 ASN A N 1
ATOM 877 C CA . ASN A 1 112 ? -4.604 2.203 -9.529 1.00 81.94 112 ASN A CA 1
ATOM 878 C C . ASN A 1 112 ? -5.696 2.357 -8.465 1.00 81.94 112 ASN A C 1
ATOM 880 O O . ASN A 1 112 ? -6.211 3.456 -8.239 1.00 81.94 112 ASN A O 1
ATOM 884 N N . LYS A 1 113 ? -6.062 1.258 -7.809 1.00 89.19 113 LYS A N 1
ATOM 885 C CA . LYS A 1 113 ? -7.105 1.257 -6.784 1.00 89.19 113 LYS A CA 1
ATOM 886 C C . LYS A 1 113 ? -6.690 0.529 -5.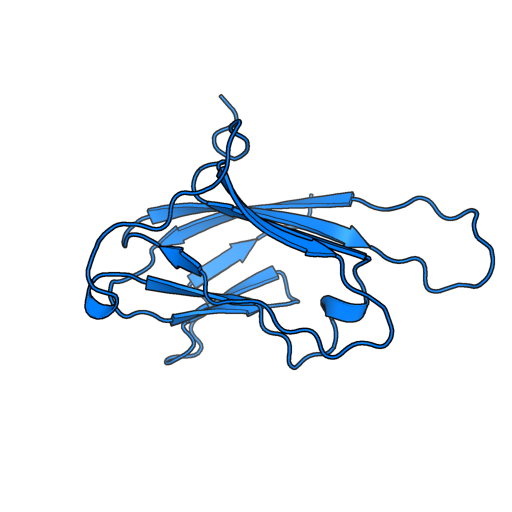518 1.00 89.19 113 LYS A C 1
ATOM 888 O O . LYS A 1 113 ? -5.933 -0.443 -5.544 1.00 89.19 113 LYS A O 1
ATOM 893 N N . LEU A 1 114 ? -7.244 0.997 -4.409 1.00 91.81 114 LEU A N 1
ATOM 894 C CA . LEU A 1 114 ? -7.220 0.295 -3.139 1.00 91.81 114 LEU A CA 1
ATOM 895 C C . LEU A 1 114 ? -8.597 -0.337 -2.937 1.00 91.81 114 LEU A C 1
ATOM 897 O O . LEU A 1 114 ? -9.609 0.363 -3.004 1.00 91.81 114 LEU A O 1
ATOM 901 N N . VAL A 1 115 ? -8.630 -1.648 -2.718 1.00 93.62 115 VAL A N 1
ATOM 902 C CA . VAL A 1 115 ? -9.871 -2.429 -2.606 1.00 93.62 115 VAL A CA 1
ATOM 903 C C . VAL A 1 115 ? -9.942 -3.090 -1.243 1.00 93.62 115 VAL A C 1
ATOM 905 O O . VAL A 1 115 ? -8.930 -3.604 -0.778 1.00 93.62 115 VAL A O 1
ATOM 908 N N . ASP A 1 116 ? -11.114 -3.121 -0.620 1.00 94.31 116 ASP A N 1
ATOM 909 C CA . ASP A 1 116 ? -11.363 -3.994 0.529 1.00 94.31 116 ASP A CA 1
ATOM 910 C C . ASP A 1 116 ? -11.347 -5.463 0.078 1.00 94.31 116 ASP A C 1
ATOM 912 O O . ASP A 1 116 ? -12.102 -5.868 -0.807 1.00 94.31 116 ASP A O 1
ATOM 916 N N . ALA A 1 117 ? -10.457 -6.263 0.662 1.00 92.31 117 ALA A N 1
ATOM 917 C CA . ALA A 1 117 ? -10.239 -7.651 0.270 1.00 92.31 117 ALA A CA 1
ATOM 918 C C . ALA A 1 117 ? -11.459 -8.547 0.539 1.00 92.31 117 ALA A C 1
ATOM 920 O O . ALA A 1 117 ? -11.638 -9.549 -0.148 1.00 92.31 117 ALA A O 1
ATOM 921 N N . ASN A 1 118 ? -12.299 -8.192 1.517 1.00 90.06 118 ASN A N 1
ATOM 922 C CA . ASN A 1 118 ? -13.447 -9.002 1.915 1.00 90.06 118 ASN A CA 1
ATOM 923 C C . ASN A 1 118 ? -14.690 -8.681 1.083 1.00 90.06 118 ASN A C 1
ATOM 925 O O . ASN A 1 118 ? -15.471 -9.578 0.771 1.00 90.06 118 ASN A O 1
ATOM 929 N N . THR A 1 119 ? -14.902 -7.404 0.751 1.00 92.75 119 THR A N 1
ATOM 930 C CA . THR A 1 119 ? -16.120 -6.960 0.049 1.00 92.75 119 THR A CA 1
ATOM 931 C C . THR A 1 119 ? -15.908 -6.726 -1.444 1.00 92.75 119 THR A C 1
ATOM 933 O O . THR A 1 119 ? -16.879 -6.690 -2.198 1.00 92.75 119 THR A O 1
ATOM 936 N N . GLY A 1 120 ? -14.660 -6.544 -1.887 1.00 91.06 120 GLY A N 1
ATOM 937 C CA . GLY A 1 120 ? -14.336 -6.122 -3.250 1.00 91.06 120 GLY A CA 1
ATOM 938 C C . GLY A 1 120 ? -14.645 -4.647 -3.531 1.00 91.06 120 GLY A C 1
ATOM 939 O O . GLY A 1 120 ? -14.501 -4.198 -4.669 1.00 91.06 120 GLY A O 1
ATOM 940 N N . GLU A 1 121 ? -15.068 -3.880 -2.522 1.00 92.94 121 GLU A N 1
ATOM 941 C CA . GLU A 1 121 ? -15.384 -2.462 -2.667 1.00 92.94 121 GLU A CA 1
ATOM 942 C C . GLU A 1 121 ? -14.115 -1.643 -2.922 1.00 92.94 121 GLU A C 1
ATOM 944 O O . GLU A 1 121 ? -13.107 -1.782 -2.225 1.00 92.94 121 GLU A O 1
ATOM 949 N N . VAL A 1 122 ? -14.166 -0.748 -3.911 1.00 92.25 122 VAL A N 1
ATOM 950 C CA . VAL A 1 122 ? -13.073 0.191 -4.165 1.00 92.25 122 VAL A CA 1
ATOM 951 C C . VAL A 1 122 ? -13.152 1.342 -3.172 1.00 92.25 122 VAL A C 1
ATOM 953 O O . VAL A 1 122 ? -14.029 2.196 -3.270 1.00 92.25 122 VAL A O 1
ATOM 956 N N . ILE A 1 123 ? -12.195 1.395 -2.250 1.00 92.50 123 ILE A N 1
ATOM 957 C CA . ILE A 1 123 ? -12.149 2.422 -1.205 1.00 92.50 123 ILE A CA 1
ATOM 958 C C . ILE A 1 123 ? -11.378 3.674 -1.633 1.00 92.50 123 ILE A C 1
ATOM 960 O O . ILE A 1 123 ? -11.534 4.740 -1.038 1.00 92.50 123 ILE A O 1
ATOM 964 N N . SER A 1 124 ? -10.531 3.568 -2.661 1.00 90.19 124 SER A N 1
ATOM 965 C CA . SER A 1 124 ? -9.839 4.716 -3.248 1.00 90.19 124 SER A CA 1
ATOM 966 C C . SER A 1 124 ? -9.348 4.408 -4.660 1.00 90.19 124 SER A C 1
ATOM 968 O O . SER A 1 124 ? -8.948 3.281 -4.949 1.00 90.19 124 SER A O 1
ATOM 970 N N . HIS A 1 125 ? -9.330 5.431 -5.514 1.00 86.19 125 HIS A N 1
ATOM 971 C CA . HIS A 1 125 ? -8.642 5.416 -6.804 1.00 86.19 125 HIS A CA 1
ATOM 972 C C . HIS A 1 125 ? -7.500 6.429 -6.758 1.00 86.19 125 HIS A C 1
ATOM 974 O O . HIS A 1 125 ? -7.679 7.544 -6.257 1.00 86.19 125 HIS A O 1
ATOM 980 N N . TRP A 1 126 ? -6.356 6.094 -7.343 1.00 78.19 126 TRP A N 1
ATOM 981 C CA . TRP A 1 126 ? -5.280 7.047 -7.576 1.00 78.19 126 TRP A CA 1
ATOM 982 C C . TRP A 1 126 ? -5.086 7.313 -9.066 1.00 78.19 126 TRP A C 1
ATOM 984 O O . TRP A 1 126 ? -5.289 6.457 -9.920 1.00 78.19 126 TRP A O 1
ATOM 994 N N . LYS A 1 127 ? -4.723 8.553 -9.394 1.00 64.69 127 LYS A N 1
ATOM 995 C CA . LYS A 1 127 ? -4.360 8.944 -10.758 1.00 64.69 127 LYS A CA 1
ATOM 996 C C . LYS A 1 127 ? -2.842 8.914 -10.883 1.00 64.69 127 LYS A C 1
ATOM 998 O O . LYS A 1 127 ? -2.148 9.388 -9.983 1.00 64.69 127 LYS A O 1
ATOM 1003 N N . LEU A 1 128 ? -2.355 8.367 -11.993 1.00 60.44 128 LEU A N 1
ATOM 1004 C CA . LEU A 1 128 ? -0.956 8.484 -12.392 1.00 60.44 128 LEU A CA 1
ATOM 1005 C C . LEU A 1 128 ? -0.730 9.930 -12.861 1.00 60.44 128 LEU A C 1
ATOM 1007 O O . LEU A 1 128 ? -1.491 10.419 -13.699 1.00 60.44 128 LEU A O 1
ATOM 1011 N N . PHE A 1 129 ? 0.261 10.606 -12.281 1.00 55.28 129 PHE A N 1
ATOM 1012 C CA . PHE A 1 129 ? 0.704 11.950 -12.662 1.00 55.28 129 PHE A CA 1
ATOM 1013 C C . PHE A 1 129 ? 2.132 11.896 -13.193 1.00 55.28 129 PHE A C 1
ATOM 1015 O O . PHE A 1 129 ? 2.914 11.065 -12.666 1.00 55.28 129 PHE A O 1
#

Secondary structure (DSSP, 8-state):
--TT--SSBPPPPSS-GGGSEEEEE--TTSGGGGEEEEEEEETTEEEEEEE--TTS------EEE-SEEEEEEEEEEEPP-SSSS-----EEEEEEEEEE-TT-EEEEETTTEEEETTT--EEEE-EE-